Protein AF-A0A3B8XN37-F1 (afdb_monomer_lite)

Foldseek 3Di:
DAWDQDPVGIDHAAEEEAEDQDPVRLVVLLVSVVVHHAYEYEDQAPVCCVSSVVSVHHYFADPDPDRLADPPRHGDDDDPVRVVSVVVRD

Secondary structure (DSSP, 8-state):
---EEETTEEEPPPEEEEE--SHHHHHHHHHHHHTT-EEEEE-S-TTHHHHHHHTTPEE-----S---BPGGGPBPPPPHHHHHHHHHH-

Sequence (90 aa):
MPMMMTAAGTIAPARVFVMGVGVAGLQAIATAKRLGAIVTATDVRATTKEQVESLGGSFIMVESEESGDAAGGYAKEMSEDYKRAQAALV

Structure (mmCIF, N/CA/C/O backbone):
data_AF-A0A3B8XN37-F1
#
_entry.id   AF-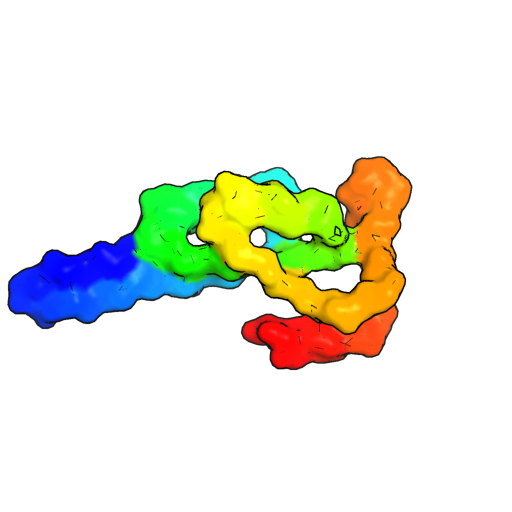A0A3B8XN37-F1
#
loop_
_atom_site.group_PDB
_atom_site.id
_atom_site.type_symbol
_atom_site.label_atom_id
_atom_site.label_alt_id
_atom_site.label_comp_id
_atom_site.label_asym_id
_atom_site.label_entity_id
_atom_site.label_seq_id
_atom_site.pdbx_PDB_ins_code
_atom_site.Cartn_x
_atom_site.Cartn_y
_atom_site.Cartn_z
_atom_site.occupancy
_atom_site.B_iso_or_equiv
_atom_site.auth_seq_id
_atom_site.auth_comp_id
_atom_site.auth_asym_id
_atom_site.auth_atom_id
_atom_site.pdbx_PDB_model_num
ATOM 1 N N . MET A 1 1 ? 8.203 -3.452 -10.860 1.00 79.25 1 MET A N 1
ATOM 2 C CA . MET A 1 1 ? 8.885 -3.241 -12.151 1.00 79.25 1 MET A CA 1
ATOM 3 C C . MET A 1 1 ? 8.735 -1.777 -12.510 1.00 79.25 1 MET A C 1
ATOM 5 O O . MET A 1 1 ? 7.595 -1.313 -12.498 1.00 79.25 1 MET A O 1
ATOM 9 N N . PRO A 1 2 ? 9.844 -1.065 -12.758 1.00 93.06 2 PRO A N 1
ATOM 10 C CA . PRO A 1 2 ? 9.826 0.351 -13.096 1.00 93.06 2 PRO A CA 1
ATOM 11 C C . PRO A 1 2 ? 9.331 0.572 -14.524 1.00 93.06 2 PRO A C 1
ATOM 13 O O . PRO A 1 2 ? 9.272 -0.363 -15.324 1.00 93.06 2 PRO A O 1
ATOM 16 N N . MET A 1 3 ? 9.030 1.828 -14.853 1.00 94.31 3 MET A N 1
ATOM 17 C CA . MET A 1 3 ? 8.930 2.233 -16.251 1.00 94.31 3 MET A CA 1
ATOM 18 C C . MET A 1 3 ? 10.295 2.032 -16.916 1.00 94.31 3 MET A C 1
ATOM 20 O O . MET A 1 3 ? 11.310 2.483 -16.387 1.00 94.31 3 MET A O 1
ATOM 24 N N . MET A 1 4 ? 10.322 1.369 -18.070 1.00 95.25 4 MET A N 1
ATOM 25 C CA . MET A 1 4 ? 11.545 1.183 -18.852 1.00 95.25 4 MET A CA 1
ATOM 26 C C . MET A 1 4 ? 11.337 1.730 -20.256 1.00 95.25 4 MET A C 1
ATOM 28 O O . MET A 1 4 ? 10.448 1.275 -20.971 1.00 95.25 4 MET A O 1
ATOM 32 N N . MET A 1 5 ? 12.168 2.687 -20.660 1.00 95.69 5 MET A N 1
ATOM 33 C CA . MET A 1 5 ? 12.263 3.133 -22.047 1.00 95.69 5 MET A CA 1
ATOM 34 C C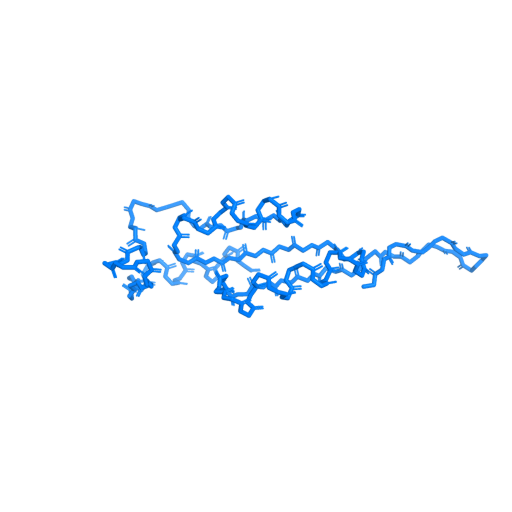 . MET A 1 5 ? 13.459 2.442 -22.690 1.00 95.69 5 MET A C 1
ATOM 36 O O . MET A 1 5 ? 14.596 2.625 -22.261 1.00 95.69 5 MET A O 1
ATOM 40 N N . THR A 1 6 ? 13.193 1.609 -23.691 1.00 95.25 6 THR A N 1
ATOM 41 C CA . THR A 1 6 ? 14.208 0.807 -24.382 1.00 95.25 6 THR A CA 1
ATOM 42 C C . THR A 1 6 ? 14.140 1.049 -25.887 1.00 95.25 6 THR A C 1
ATOM 44 O O . THR A 1 6 ? 13.171 1.619 -26.386 1.00 95.25 6 THR A O 1
ATOM 47 N N . ALA A 1 7 ? 15.131 0.555 -26.635 1.00 95.69 7 ALA A N 1
ATOM 48 C CA . ALA A 1 7 ? 15.105 0.595 -28.099 1.00 95.69 7 ALA A CA 1
ATOM 49 C C . ALA A 1 7 ? 13.891 -0.141 -28.707 1.00 95.69 7 ALA A C 1
ATOM 51 O O . ALA A 1 7 ? 13.464 0.194 -29.807 1.00 95.69 7 ALA A O 1
ATOM 52 N N . ALA A 1 8 ? 13.317 -1.115 -27.990 1.00 93.75 8 ALA A N 1
ATOM 53 C CA . ALA A 1 8 ? 12.132 -1.862 -28.413 1.00 93.75 8 ALA A CA 1
ATOM 54 C C . ALA A 1 8 ? 10.803 -1.168 -28.044 1.00 93.75 8 ALA A C 1
ATOM 56 O O . ALA A 1 8 ? 9.734 -1.689 -28.356 1.00 93.75 8 ALA A O 1
ATOM 57 N N . GLY A 1 9 ? 10.856 -0.012 -27.374 1.00 94.69 9 GLY A N 1
ATOM 58 C CA . GLY A 1 9 ? 9.689 0.741 -26.919 1.00 94.69 9 GLY A CA 1
ATOM 59 C C . GLY A 1 9 ? 9.631 0.927 -25.401 1.00 94.69 9 GLY A C 1
ATOM 60 O O . GLY A 1 9 ? 10.584 0.633 -24.668 1.00 94.69 9 GLY A O 1
ATOM 61 N N . THR A 1 10 ? 8.492 1.446 -24.940 1.00 95.38 10 THR A N 1
ATOM 62 C CA . THR A 1 10 ? 8.244 1.806 -23.538 1.00 95.38 10 THR A CA 1
ATOM 63 C C . THR A 1 10 ? 7.429 0.729 -22.835 1.00 95.38 10 THR A C 1
ATOM 65 O O . THR A 1 10 ? 6.325 0.394 -23.260 1.00 95.38 10 THR A O 1
ATOM 68 N N . ILE A 1 11 ? 7.946 0.234 -21.715 1.00 94.81 11 ILE A N 1
ATOM 69 C CA . ILE A 1 11 ? 7.250 -0.680 -20.813 1.00 94.81 11 ILE A CA 1
ATOM 70 C C . ILE A 1 11 ? 6.696 0.140 -19.648 1.00 94.81 11 ILE A C 1
ATOM 72 O O . ILE A 1 11 ? 7.441 0.839 -18.954 1.00 94.81 11 ILE A O 1
ATOM 76 N N . ALA A 1 12 ? 5.382 0.057 -19.446 1.00 95.56 12 ALA A N 1
ATOM 77 C CA . ALA A 1 12 ? 4.700 0.719 -18.342 1.00 95.56 12 ALA A CA 1
ATOM 78 C C . ALA A 1 12 ? 5.141 0.139 -16.981 1.00 95.56 12 ALA A C 1
ATOM 80 O O . ALA A 1 12 ? 5.441 -1.055 -16.886 1.00 95.56 12 ALA A O 1
ATOM 81 N N . PRO A 1 13 ? 5.164 0.955 -15.912 1.00 96.50 13 PRO A N 1
ATOM 82 C CA . PRO A 1 13 ? 5.474 0.466 -14.576 1.00 96.50 13 PRO A CA 1
ATOM 83 C C . PRO A 1 13 ? 4.408 -0.525 -14.095 1.00 96.50 13 PRO A C 1
ATOM 85 O O . PRO A 1 13 ? 3.223 -0.405 -14.414 1.00 96.50 13 PRO A O 1
ATOM 88 N N . ALA A 1 14 ? 4.819 -1.481 -13.264 1.00 96.88 14 ALA A N 1
ATOM 89 C CA . ALA A 1 14 ? 3.879 -2.381 -12.607 1.00 96.88 14 ALA A CA 1
ATOM 90 C C . ALA A 1 14 ? 2.972 -1.603 -11.644 1.00 96.88 14 ALA A C 1
ATOM 92 O O . ALA A 1 14 ? 3.432 -0.703 -10.937 1.00 96.88 14 ALA A O 1
ATOM 93 N N . ARG A 1 15 ? 1.699 -2.001 -11.579 1.00 96.06 15 ARG A N 1
ATOM 94 C CA . ARG A 1 15 ? 0.739 -1.529 -10.576 1.00 96.06 15 ARG A CA 1
ATOM 95 C C . ARG A 1 15 ? 0.626 -2.588 -9.487 1.00 96.06 15 ARG A C 1
ATOM 97 O O . ARG A 1 15 ? 0.355 -3.744 -9.792 1.00 96.06 15 ARG A O 1
ATOM 104 N N . VAL A 1 16 ? 0.875 -2.203 -8.241 1.00 96.50 16 VAL A N 1
ATOM 105 C CA . VAL A 1 16 ? 0.828 -3.094 -7.076 1.00 96.50 16 VAL A CA 1
ATOM 106 C C . VAL A 1 16 ? -0.243 -2.587 -6.128 1.00 96.50 16 VAL A C 1
ATOM 108 O O . VAL A 1 16 ? -0.227 -1.421 -5.739 1.00 96.50 16 VAL A O 1
ATOM 111 N N . PHE A 1 17 ? -1.152 -3.475 -5.748 1.00 95.56 17 PHE A N 1
ATOM 112 C CA . PHE A 1 17 ? -2.176 -3.194 -4.757 1.00 95.56 17 PHE A CA 1
ATOM 113 C C . PHE A 1 17 ? -1.897 -3.976 -3.471 1.00 95.56 17 PHE A C 1
ATOM 115 O O . PHE A 1 17 ? -1.637 -5.178 -3.526 1.00 95.56 17 PHE A O 1
ATOM 122 N N . VAL A 1 18 ? -1.907 -3.290 -2.327 1.00 94.81 18 VAL A N 1
ATOM 123 C CA . VAL A 1 18 ? -1.610 -3.871 -1.010 1.00 94.81 18 VAL A CA 1
ATOM 124 C C . VAL A 1 18 ? -2.841 -3.768 -0.113 1.00 94.81 18 VAL A C 1
ATOM 126 O O . VAL A 1 18 ? -3.309 -2.672 0.187 1.00 94.81 18 VAL A O 1
ATOM 129 N N . MET A 1 19 ? -3.349 -4.916 0.334 1.00 92.75 19 MET A N 1
ATOM 130 C CA . MET A 1 19 ? -4.458 -5.002 1.287 1.00 92.75 19 MET A CA 1
ATOM 131 C C . MET A 1 19 ? -3.917 -5.216 2.696 1.00 92.75 19 MET A C 1
ATOM 133 O O . MET A 1 19 ? -3.287 -6.236 2.969 1.00 92.75 19 MET A O 1
ATOM 137 N N . GLY A 1 20 ? -4.184 -4.265 3.586 1.00 90.81 20 GLY A N 1
ATOM 138 C CA . GLY A 1 20 ? -3.683 -4.257 4.954 1.00 90.81 20 GLY A CA 1
ATOM 139 C C . GLY A 1 20 ? -2.280 -3.659 5.055 1.00 90.81 20 GLY A C 1
ATOM 140 O O . GLY A 1 20 ? -1.314 -4.134 4.460 1.00 90.81 20 GLY A O 1
ATOM 1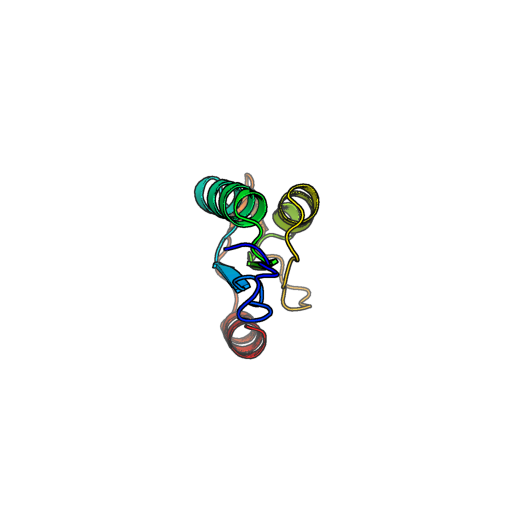41 N N . VAL A 1 21 ? -2.154 -2.625 5.879 1.00 92.44 21 VAL A N 1
ATOM 142 C CA . VAL A 1 21 ? -0.948 -1.820 6.089 1.00 92.44 21 VAL A CA 1
ATOM 143 C C . VAL A 1 21 ? -0.463 -2.012 7.531 1.00 92.44 21 VAL A C 1
ATOM 145 O O . VAL A 1 21 ? -0.357 -1.100 8.349 1.00 92.44 21 VAL A O 1
ATOM 148 N N . GLY A 1 22 ? -0.198 -3.271 7.879 1.00 90.19 22 GLY A N 1
ATOM 149 C CA . GLY A 1 22 ? 0.616 -3.624 9.045 1.00 90.19 22 GLY A CA 1
ATOM 150 C C . GLY A 1 22 ? 2.114 -3.551 8.724 1.00 90.19 22 GLY A C 1
ATOM 151 O O . GLY A 1 22 ? 2.514 -3.044 7.678 1.00 90.19 22 GLY A O 1
ATOM 152 N N . VAL A 1 23 ? 2.960 -4.147 9.570 1.00 93.25 23 VAL A N 1
ATOM 153 C CA . VAL A 1 23 ? 4.422 -4.205 9.342 1.00 93.25 23 VAL A CA 1
ATOM 154 C C . VAL A 1 23 ? 4.764 -4.832 7.983 1.00 93.25 23 VAL A C 1
ATOM 156 O O . VAL A 1 23 ? 5.568 -4.288 7.227 1.00 93.25 23 VAL A O 1
ATOM 159 N N . ALA A 1 24 ? 4.113 -5.947 7.638 1.00 94.31 24 ALA A N 1
ATOM 160 C CA . ALA A 1 24 ? 4.315 -6.611 6.351 1.00 94.31 24 ALA A CA 1
ATOM 161 C C . ALA A 1 24 ? 3.841 -5.747 5.168 1.00 94.31 24 ALA A C 1
ATOM 163 O O . ALA A 1 24 ? 4.535 -5.661 4.156 1.00 94.31 24 ALA A O 1
ATOM 164 N N . GLY A 1 25 ? 2.695 -5.073 5.314 1.00 94.62 25 GLY A N 1
ATOM 165 C CA . GLY A 1 25 ? 2.134 -4.196 4.285 1.00 94.62 25 GLY A CA 1
ATOM 166 C C . GLY A 1 25 ? 3.030 -2.993 4.000 1.00 94.62 25 GLY A C 1
ATOM 167 O O . GLY A 1 25 ? 3.365 -2.739 2.846 1.00 94.62 25 GLY A O 1
ATOM 168 N N . LEU A 1 26 ? 3.509 -2.307 5.041 1.00 95.19 26 LEU A N 1
ATOM 169 C CA . LEU A 1 26 ? 4.457 -1.195 4.897 1.00 95.19 26 LEU A CA 1
ATOM 170 C C . LEU A 1 26 ? 5.752 -1.637 4.213 1.00 95.19 26 LEU A C 1
ATOM 172 O O . LEU A 1 26 ? 6.247 -0.950 3.318 1.00 95.19 26 LEU A O 1
ATOM 176 N N . GLN A 1 27 ? 6.273 -2.813 4.574 1.00 96.94 27 GLN A N 1
ATOM 177 C CA . GLN A 1 27 ? 7.478 -3.342 3.944 1.00 96.94 27 GLN A CA 1
ATOM 178 C C . GLN A 1 27 ? 7.247 -3.703 2.472 1.00 96.94 27 GLN A C 1
ATOM 180 O O . GLN A 1 27 ? 8.110 -3.439 1.627 1.00 96.94 27 GLN A O 1
ATOM 185 N N . ALA A 1 28 ? 6.079 -4.258 2.141 1.00 96.44 28 ALA A N 1
ATOM 186 C CA . ALA A 1 28 ? 5.679 -4.522 0.764 1.00 96.44 28 ALA A CA 1
ATOM 187 C C . ALA A 1 28 ? 5.581 -3.224 -0.051 1.00 96.44 28 ALA A C 1
ATOM 189 O O . ALA A 1 28 ? 6.137 -3.158 -1.148 1.00 96.44 28 ALA A O 1
ATOM 190 N N . ILE A 1 29 ? 4.960 -2.175 0.500 1.00 96.44 29 ILE A N 1
ATOM 191 C CA . ILE A 1 29 ? 4.849 -0.858 -0.143 1.00 96.44 29 ILE A CA 1
ATOM 192 C C . ILE A 1 29 ? 6.237 -0.276 -0.402 1.00 96.44 29 ILE A C 1
ATOM 194 O O . ILE A 1 29 ? 6.564 0.047 -1.545 1.00 96.44 29 ILE A O 1
ATOM 198 N N . ALA A 1 30 ? 7.081 -0.204 0.630 1.00 96.31 30 ALA A N 1
ATOM 199 C CA . ALA A 1 30 ? 8.433 0.332 0.519 1.00 96.31 30 ALA A CA 1
ATOM 200 C C . ALA A 1 30 ? 9.262 -0.423 -0.534 1.00 96.31 30 ALA A C 1
ATOM 202 O O . ALA A 1 30 ? 9.960 0.185 -1.348 1.00 96.31 30 ALA A O 1
ATOM 203 N N . THR A 1 31 ? 9.154 -1.752 -0.557 1.00 96.88 31 THR A N 1
ATOM 204 C CA . THR A 1 31 ? 9.886 -2.601 -1.504 1.00 96.88 31 THR A CA 1
ATOM 205 C C . THR A 1 31 ? 9.372 -2.410 -2.930 1.00 96.88 31 THR A C 1
ATOM 207 O O . THR A 1 31 ? 10.162 -2.173 -3.842 1.00 96.88 31 THR A O 1
ATOM 210 N N . ALA A 1 32 ? 8.054 -2.436 -3.140 1.00 96.44 32 ALA A N 1
ATOM 211 C CA . ALA A 1 32 ? 7.449 -2.248 -4.455 1.00 96.44 32 ALA A CA 1
ATOM 212 C C . ALA A 1 32 ? 7.739 -0.849 -5.030 1.00 96.44 32 ALA A C 1
ATOM 214 O O . ALA A 1 32 ? 8.073 -0.731 -6.212 1.00 96.44 32 ALA A O 1
ATOM 215 N N . LYS A 1 33 ? 7.707 0.196 -4.192 1.00 95.69 33 LYS A N 1
ATOM 216 C CA . LYS A 1 33 ? 8.098 1.562 -4.573 1.00 95.69 33 LYS A CA 1
ATOM 217 C C . LYS A 1 33 ? 9.568 1.655 -4.972 1.00 95.69 33 LYS A C 1
ATOM 219 O O . LYS A 1 33 ? 9.863 2.254 -6.003 1.00 95.69 33 LYS A O 1
ATOM 224 N N . ARG A 1 34 ? 10.485 1.024 -4.225 1.00 96.06 34 ARG A N 1
ATOM 225 C CA . ARG A 1 34 ? 11.917 0.948 -4.592 1.00 96.06 34 ARG A CA 1
ATOM 226 C C . ARG A 1 34 ? 12.144 0.220 -5.917 1.00 96.06 34 ARG A C 1
ATOM 228 O O . ARG A 1 34 ? 13.035 0.592 -6.670 1.00 96.06 34 ARG A O 1
ATOM 235 N N . LEU A 1 35 ? 11.304 -0.764 -6.239 1.00 96.19 35 LEU A N 1
ATOM 236 C CA . LEU A 1 35 ? 11.282 -1.450 -7.537 1.00 96.19 35 LEU A CA 1
ATOM 237 C C . LEU A 1 35 ? 10.570 -0.646 -8.647 1.00 96.19 35 LEU A C 1
ATOM 239 O O . LEU A 1 35 ? 10.272 -1.204 -9.709 1.00 96.19 35 LEU A O 1
ATOM 243 N N . GLY A 1 36 ? 10.244 0.627 -8.401 1.00 94.81 36 GLY A N 1
ATOM 244 C CA . GLY A 1 36 ? 9.641 1.559 -9.355 1.00 94.81 36 GLY A CA 1
ATOM 245 C C . GLY A 1 36 ? 8.183 1.276 -9.713 1.00 94.81 36 GLY A C 1
ATOM 246 O O . GLY A 1 36 ? 7.705 1.766 -10.735 1.00 94.81 36 GLY A O 1
ATOM 247 N N . ALA A 1 37 ? 7.475 0.473 -8.915 1.00 97.19 37 ALA A N 1
ATOM 248 C CA . ALA A 1 37 ? 6.052 0.243 -9.123 1.00 97.19 37 ALA A CA 1
ATOM 249 C C . ALA A 1 37 ? 5.214 1.461 -8.701 1.00 97.19 37 ALA A C 1
ATOM 251 O O . ALA A 1 37 ? 5.578 2.226 -7.802 1.00 97.19 37 ALA A O 1
ATOM 252 N N . ILE A 1 38 ? 4.042 1.590 -9.315 1.00 96.56 38 ILE A N 1
ATOM 253 C CA . ILE A 1 38 ? 2.959 2.422 -8.795 1.00 96.56 38 ILE A CA 1
ATOM 254 C C . ILE A 1 38 ? 2.248 1.584 -7.736 1.00 96.56 38 ILE A C 1
ATOM 256 O O . ILE A 1 38 ? 1.726 0.515 -8.050 1.00 96.56 38 ILE A O 1
ATOM 260 N N . VAL A 1 39 ? 2.262 2.044 -6.486 1.00 97.00 39 VAL A N 1
ATOM 261 C CA . VAL A 1 39 ? 1.708 1.293 -5.356 1.00 97.00 39 VAL A CA 1
ATOM 262 C C . VAL A 1 39 ? 0.485 2.004 -4.808 1.00 97.00 39 VAL A C 1
ATOM 264 O O . VAL A 1 39 ? 0.545 3.182 -4.461 1.00 97.00 39 VAL A O 1
ATOM 267 N N . THR A 1 40 ? -0.603 1.259 -4.708 1.00 96.06 40 THR A N 1
ATOM 268 C CA . THR A 1 40 ? -1.858 1.649 -4.064 1.00 96.06 40 THR A CA 1
ATOM 269 C C . THR A 1 40 ? -2.104 0.720 -2.882 1.00 96.06 40 THR A C 1
ATOM 271 O O . THR A 1 40 ? -1.808 -0.470 -2.983 1.00 96.06 40 THR A O 1
ATOM 274 N N . ALA A 1 41 ? -2.625 1.223 -1.770 1.00 95.25 41 ALA A N 1
ATOM 275 C CA . ALA A 1 41 ? -2.875 0.403 -0.590 1.00 95.25 41 ALA A CA 1
ATOM 276 C C . ALA A 1 41 ? -4.185 0.773 0.100 1.00 95.25 41 ALA A C 1
ATOM 278 O O . ALA A 1 41 ? -4.617 1.919 0.030 1.00 95.25 41 ALA A O 1
ATOM 279 N N . THR A 1 42 ? -4.787 -0.195 0.783 1.00 92.88 42 THR A N 1
ATOM 280 C CA . THR A 1 42 ? -5.992 -0.008 1.597 1.00 92.88 42 THR A CA 1
ATOM 281 C C . THR A 1 42 ? -5.799 -0.630 2.978 1.00 92.88 42 THR A C 1
ATOM 283 O O . THR A 1 42 ? -5.159 -1.674 3.112 1.00 92.88 42 THR A O 1
ATOM 286 N N . ASP A 1 43 ? -6.354 -0.002 4.006 1.00 90.69 43 ASP A N 1
ATOM 287 C CA . ASP A 1 43 ? -6.463 -0.526 5.369 1.00 90.69 43 ASP A CA 1
ATOM 288 C C . ASP A 1 43 ? -7.735 0.066 5.989 1.00 90.69 43 ASP A C 1
ATOM 290 O O . ASP A 1 43 ? -8.191 1.134 5.580 1.00 90.69 43 ASP A O 1
ATOM 294 N N . VAL A 1 44 ? -8.303 -0.621 6.976 1.00 86.94 44 VAL A N 1
ATOM 295 C CA . VAL A 1 44 ? -9.503 -0.158 7.688 1.00 86.94 44 VAL A CA 1
ATOM 296 C C . VAL A 1 44 ? -9.186 0.943 8.709 1.00 86.94 44 VAL A C 1
ATOM 298 O O . VAL A 1 44 ? -10.076 1.676 9.127 1.00 86.94 44 VAL A O 1
ATOM 301 N N . ARG A 1 45 ? -7.917 1.074 9.118 1.00 85.31 45 ARG A N 1
ATOM 302 C CA . ARG A 1 45 ? -7.445 2.058 10.101 1.00 85.31 45 ARG A CA 1
ATOM 303 C C . ARG A 1 45 ? -7.041 3.360 9.423 1.00 85.31 45 ARG A C 1
ATOM 305 O O . ARG A 1 45 ? -6.152 3.362 8.565 1.00 85.31 45 ARG A O 1
ATOM 312 N N . ALA A 1 46 ? -7.594 4.481 9.880 1.00 83.44 46 ALA A N 1
ATOM 313 C CA . ALA A 1 46 ? -7.280 5.798 9.319 1.00 83.44 46 ALA A CA 1
ATOM 314 C C . ALA A 1 46 ? -5.823 6.218 9.592 1.00 83.44 46 ALA A C 1
ATOM 316 O O . ALA A 1 46 ? -5.197 6.894 8.776 1.00 83.44 46 ALA A O 1
ATOM 317 N N . THR A 1 47 ? -5.251 5.753 10.707 1.00 82.94 47 THR A N 1
ATOM 318 C CA . THR A 1 47 ? -3.861 6.023 11.127 1.00 82.94 47 THR A CA 1
ATOM 319 C C . THR A 1 47 ? -2.802 5.526 10.139 1.00 82.94 47 THR A C 1
ATOM 321 O O . THR A 1 47 ? -1.682 6.035 10.110 1.00 82.94 47 THR A O 1
ATOM 324 N N . THR A 1 48 ? -3.139 4.549 9.297 1.00 87.94 48 THR A N 1
ATOM 325 C CA . THR A 1 48 ? -2.199 3.991 8.314 1.00 87.94 48 THR A CA 1
ATOM 326 C C . THR A 1 48 ? -2.059 4.847 7.059 1.00 87.94 48 THR A C 1
ATOM 328 O O . THR A 1 48 ? -1.065 4.705 6.347 1.00 87.94 48 THR A O 1
ATOM 331 N N . LYS A 1 49 ? -2.999 5.767 6.802 1.00 90.50 49 LYS A N 1
ATOM 332 C CA . LYS A 1 49 ? -2.994 6.638 5.620 1.00 90.50 49 LYS A CA 1
ATOM 333 C C . LYS A 1 49 ? -1.684 7.409 5.488 1.00 90.50 49 LYS A C 1
ATOM 335 O O . LYS A 1 49 ? -1.004 7.305 4.470 1.00 90.50 49 LYS A O 1
ATOM 340 N N . GLU A 1 50 ? -1.301 8.119 6.547 1.00 91.44 50 GLU A N 1
ATOM 341 C CA . GLU A 1 50 ? -0.078 8.926 6.570 1.00 91.44 50 GLU A CA 1
ATOM 342 C C . GLU A 1 50 ? 1.173 8.053 6.386 1.00 91.44 50 GLU A C 1
ATOM 344 O O . GLU A 1 50 ? 2.113 8.432 5.688 1.00 91.44 50 GLU A O 1
ATOM 349 N N . GLN A 1 51 ? 1.165 6.830 6.926 1.00 92.00 51 GLN A N 1
ATOM 350 C CA . GLN A 1 51 ? 2.269 5.886 6.759 1.00 92.00 51 GLN A CA 1
ATOM 351 C C . GLN A 1 51 ? 2.418 5.440 5.296 1.00 92.00 51 GLN A C 1
ATOM 353 O O . GLN A 1 51 ? 3.533 5.431 4.774 1.00 92.00 51 GLN A O 1
ATOM 358 N N . VAL A 1 52 ? 1.316 5.121 4.606 1.00 93.94 52 VAL A N 1
ATOM 359 C CA . VAL A 1 52 ? 1.331 4.768 3.173 1.00 93.94 52 VAL A CA 1
ATOM 360 C C . VAL A 1 52 ? 1.832 5.930 2.320 1.00 93.94 52 VAL A C 1
ATOM 362 O O . VAL A 1 52 ? 2.699 5.736 1.463 1.00 93.94 52 VAL A O 1
ATOM 365 N N . GLU A 1 53 ? 1.305 7.128 2.566 1.00 93.94 53 GLU A N 1
ATOM 366 C CA . GLU A 1 53 ? 1.663 8.335 1.820 1.00 93.94 53 GLU A CA 1
ATOM 367 C C . GLU A 1 53 ? 3.135 8.712 2.044 1.00 93.94 53 GLU A C 1
ATOM 369 O O . GLU A 1 53 ? 3.833 9.041 1.082 1.00 93.94 53 GLU A O 1
ATOM 374 N N . SER A 1 54 ? 3.661 8.544 3.266 1.00 94.44 54 SER A N 1
ATOM 375 C CA . SER A 1 54 ? 5.081 8.782 3.581 1.00 94.44 54 SER A CA 1
ATOM 376 C C . SER A 1 54 ? 6.039 7.870 2.803 1.00 94.44 54 SER A C 1
ATOM 378 O O . SER A 1 54 ? 7.158 8.265 2.473 1.00 94.44 54 SER A O 1
ATOM 380 N N . LEU A 1 55 ? 5.591 6.660 2.449 1.00 94.38 55 LEU A N 1
ATOM 381 C CA . LEU A 1 55 ? 6.336 5.713 1.616 1.00 94.38 55 LEU A CA 1
ATOM 382 C C . LEU A 1 55 ? 6.121 5.953 0.109 1.00 94.38 55 LEU A C 1
ATOM 384 O O . LEU A 1 55 ? 6.691 5.244 -0.723 1.00 94.38 55 LEU A O 1
ATOM 388 N N . GLY A 1 56 ? 5.314 6.951 -0.260 1.00 92.69 56 GLY A N 1
ATOM 389 C CA . GLY A 1 56 ? 5.001 7.317 -1.640 1.00 92.69 56 GLY A CA 1
ATOM 390 C C . GLY A 1 56 ? 3.968 6.409 -2.311 1.00 92.69 56 GLY A C 1
ATOM 391 O O . GLY A 1 56 ? 3.921 6.362 -3.547 1.00 92.69 56 GLY A O 1
ATOM 392 N N . GLY A 1 57 ? 3.194 5.647 -1.534 1.00 94.25 57 GLY A N 1
ATOM 393 C CA . GLY A 1 57 ? 2.015 4.929 -2.015 1.00 94.25 57 GLY A CA 1
ATOM 394 C C . GLY A 1 57 ? 0.771 5.820 -2.011 1.00 94.25 57 GLY A C 1
ATOM 395 O O . GLY A 1 57 ? 0.734 6.844 -1.337 1.00 94.25 57 GLY A O 1
ATOM 396 N N . SER A 1 58 ? -0.260 5.424 -2.753 1.00 94.19 58 SER A N 1
ATOM 397 C CA . SER A 1 58 ? -1.573 6.079 -2.709 1.00 94.19 58 SER A CA 1
ATOM 398 C C . SER A 1 58 ? -2.527 5.282 -1.825 1.00 94.19 58 SER A C 1
ATOM 400 O O . SER A 1 58 ? -2.702 4.080 -2.038 1.00 94.19 58 SER A O 1
ATOM 402 N N . PHE A 1 59 ? -3.139 5.935 -0.840 1.00 92.38 59 PHE A N 1
ATOM 403 C CA . PHE A 1 59 ? -4.088 5.296 0.066 1.00 92.38 59 PHE A CA 1
ATOM 404 C C . PHE A 1 59 ? -5.508 5.340 -0.507 1.00 92.38 59 PHE A C 1
ATOM 406 O O . PHE A 1 59 ? -5.992 6.399 -0.900 1.00 92.38 59 PHE A O 1
ATOM 413 N N . ILE A 1 60 ? -6.162 4.183 -0.559 1.0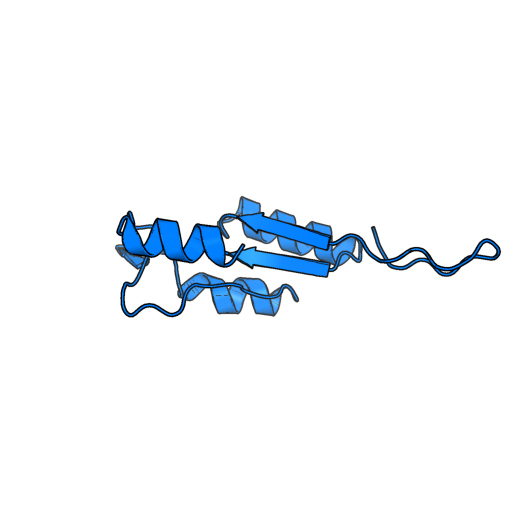0 89.75 60 ILE A N 1
ATOM 414 C CA . ILE A 1 60 ? -7.532 4.005 -1.041 1.00 89.75 60 ILE A CA 1
ATOM 415 C C . ILE A 1 60 ? -8.379 3.545 0.142 1.00 89.75 60 ILE A C 1
ATOM 417 O O . ILE A 1 60 ? -8.115 2.494 0.733 1.00 89.75 60 ILE A O 1
ATOM 421 N N . MET A 1 61 ? -9.400 4.325 0.480 1.00 83.69 61 MET A N 1
ATOM 422 C CA . MET A 1 61 ? -10.303 4.051 1.594 1.00 83.69 61 MET A CA 1
ATOM 423 C C . MET A 1 61 ? -11.732 4.398 1.200 1.00 83.69 61 MET A C 1
ATOM 425 O O . MET A 1 61 ? -11.958 5.351 0.457 1.00 83.69 61 MET A O 1
ATOM 429 N N . VAL A 1 62 ? -12.686 3.628 1.718 1.00 80.50 62 VAL A N 1
ATOM 430 C CA . VAL A 1 62 ? -14.105 3.974 1.645 1.00 80.50 62 VAL A CA 1
ATOM 431 C C . VAL A 1 62 ? -14.349 5.172 2.556 1.00 80.50 62 VAL A C 1
ATOM 433 O O . VAL A 1 62 ? -14.027 5.113 3.742 1.00 80.50 62 VAL A O 1
ATOM 436 N N . GLU A 1 63 ? -14.929 6.242 2.018 1.00 70.88 63 GLU A N 1
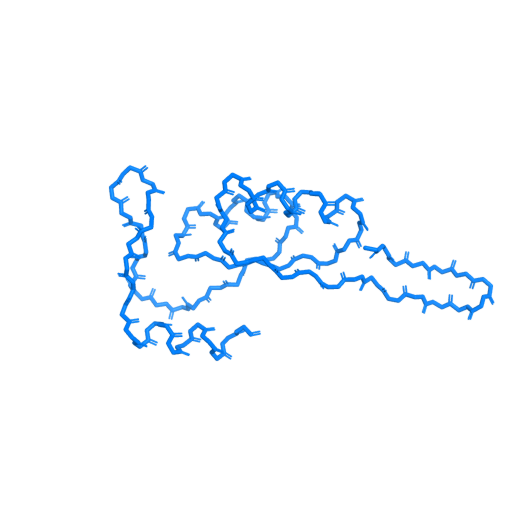ATOM 437 C CA . GLU A 1 63 ? -15.423 7.351 2.835 1.00 70.88 63 GLU A CA 1
ATOM 438 C C . GLU A 1 63 ? -16.629 6.862 3.651 1.00 70.88 63 GLU A C 1
ATOM 440 O O . GLU A 1 63 ? -17.716 6.646 3.118 1.00 70.88 63 GLU A O 1
ATOM 445 N N . SER A 1 64 ? -16.412 6.620 4.944 1.00 68.62 64 SER A N 1
ATOM 446 C CA . SER A 1 64 ? -17.428 6.185 5.905 1.00 68.62 64 SER A CA 1
ATOM 447 C C . SER A 1 64 ? -17.143 6.813 7.270 1.00 68.62 64 SER A C 1
ATOM 449 O O . SER A 1 64 ? -15.984 7.005 7.633 1.00 68.62 64 SER A O 1
ATOM 451 N N . GLU A 1 65 ? -18.191 7.110 8.043 1.00 65.31 65 GLU A N 1
ATOM 452 C CA . GLU A 1 65 ? -18.069 7.533 9.449 1.00 65.31 65 GLU A CA 1
ATOM 453 C C . GLU A 1 65 ? -17.657 6.371 10.378 1.00 65.31 65 GLU A C 1
ATOM 455 O O . GLU A 1 65 ? -17.307 6.587 11.539 1.00 65.31 65 GLU A O 1
ATOM 460 N N . GLU A 1 66 ? -17.679 5.128 9.881 1.00 69.94 66 GLU A N 1
ATOM 461 C CA . GLU A 1 66 ? -17.244 3.946 10.625 1.00 69.94 66 GLU A CA 1
ATOM 462 C C . GLU A 1 66 ? -15.708 3.887 10.712 1.00 69.94 66 GLU A C 1
ATOM 464 O O . GLU A 1 66 ? -15.018 3.632 9.726 1.00 69.94 66 GLU A O 1
ATOM 469 N N . SER A 1 67 ? -15.161 4.105 11.914 1.00 73.50 67 SER A N 1
ATOM 470 C CA . SER A 1 67 ? -13.726 3.938 12.176 1.00 73.50 67 SER A CA 1
ATOM 471 C C . SER A 1 67 ? -13.369 2.465 12.391 1.00 73.50 67 SER A C 1
ATOM 473 O O . SER A 1 67 ? -13.929 1.792 13.263 1.00 73.50 67 SER A O 1
ATOM 475 N N . GLY A 1 68 ? -12.379 1.990 11.631 1.00 76.44 68 GLY A N 1
ATOM 476 C CA . GLY A 1 68 ? -11.737 0.686 11.809 1.00 76.44 68 GLY A CA 1
ATOM 477 C C . GLY A 1 68 ? -10.688 0.630 12.914 1.00 76.44 68 GLY A C 1
ATOM 478 O O . GLY A 1 68 ? -10.092 -0.429 13.114 1.00 76.44 68 GLY A O 1
ATOM 479 N N . ASP A 1 69 ? -10.447 1.728 13.632 1.00 79.06 69 ASP A N 1
ATOM 480 C CA . ASP A 1 69 ? -9.450 1.795 14.695 1.00 79.06 69 ASP A CA 1
ATOM 481 C C . ASP A 1 69 ? -10.005 1.190 16.001 1.00 79.06 69 ASP A C 1
ATOM 483 O O . ASP A 1 69 ? -10.994 1.648 16.575 1.00 79.06 69 ASP A O 1
ATOM 487 N N . ALA A 1 70 ? -9.351 0.139 16.495 1.00 77.38 70 ALA A N 1
ATOM 488 C CA . ALA A 1 70 ? -9.576 -0.438 17.816 1.00 77.38 70 ALA A CA 1
ATOM 489 C C . ALA A 1 70 ? -8.529 0.0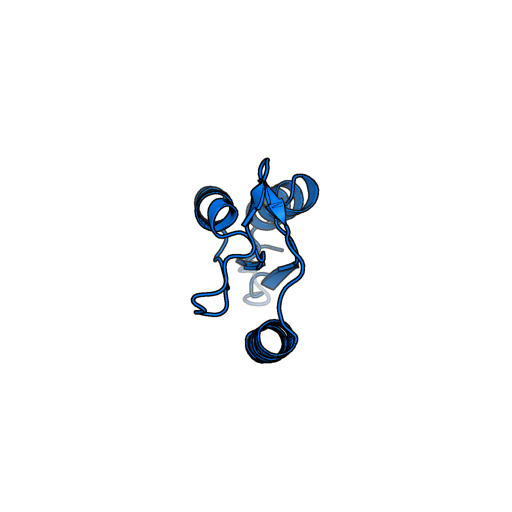68 18.825 1.00 77.38 70 ALA A C 1
ATOM 491 O O . ALA A 1 70 ? -7.499 0.653 18.470 1.00 77.38 70 ALA A O 1
ATOM 492 N N . ALA A 1 71 ? -8.763 -0.198 20.114 1.00 74.31 71 ALA A N 1
ATOM 493 C CA . ALA A 1 71 ? -7.809 0.137 21.169 1.00 74.31 71 ALA A CA 1
ATOM 494 C C . ALA A 1 71 ? -6.417 -0.465 20.882 1.00 74.31 71 ALA A C 1
ATOM 496 O O . ALA A 1 71 ? -6.290 -1.626 20.493 1.00 74.31 71 ALA A O 1
ATOM 497 N N . GLY A 1 72 ? -5.363 0.334 21.076 1.00 73.19 72 GLY A N 1
ATOM 498 C CA . GLY A 1 72 ? -3.976 -0.099 20.872 1.00 73.19 72 GLY A CA 1
ATOM 499 C C . GLY A 1 72 ? -3.498 -0.142 19.413 1.00 73.19 72 GLY A C 1
ATOM 500 O O . GLY A 1 72 ? -2.438 -0.705 19.160 1.00 73.19 72 GLY A O 1
ATOM 501 N N . GLY A 1 73 ? -4.238 0.439 18.457 1.00 71.38 73 GLY A N 1
ATOM 502 C CA . GLY A 1 73 ? -3.820 0.526 17.046 1.00 71.38 73 GLY A CA 1
ATOM 503 C C . GLY A 1 73 ? -4.144 -0.714 16.202 1.00 71.38 73 GLY A C 1
ATOM 504 O O . GLY A 1 73 ? -3.653 -0.851 15.074 1.00 71.38 73 GLY A O 1
ATOM 505 N N . TYR A 1 74 ? -4.963 -1.620 16.742 1.00 76.31 74 TYR A N 1
ATOM 506 C CA . TYR A 1 74 ? -5.481 -2.786 16.030 1.00 76.31 74 TYR A CA 1
ATOM 507 C C . TYR A 1 74 ? -6.683 -2.432 15.156 1.00 76.31 74 TYR A C 1
ATOM 509 O O . TYR A 1 74 ? -7.319 -1.398 15.335 1.00 76.31 74 TYR A O 1
ATOM 517 N N . ALA A 1 75 ? -6.984 -3.304 14.198 1.00 81.50 75 ALA A N 1
ATOM 518 C CA . ALA A 1 75 ? -8.176 -3.198 13.371 1.00 81.50 75 ALA A CA 1
ATOM 519 C C . ALA A 1 75 ? -9.400 -3.771 14.104 1.00 81.50 75 ALA A C 1
ATOM 521 O O . ALA A 1 75 ? -9.297 -4.788 14.794 1.00 81.50 75 ALA A O 1
ATOM 522 N N . LYS A 1 76 ? -10.559 -3.140 13.921 1.00 84.31 76 LYS A N 1
ATOM 523 C CA . LYS A 1 76 ? -11.875 -3.663 14.307 1.00 84.31 76 LYS A CA 1
ATOM 524 C C . LYS A 1 76 ? -12.543 -4.334 13.101 1.00 84.31 76 LYS A C 1
ATOM 526 O O . LYS A 1 76 ? -12.304 -3.942 11.961 1.00 84.31 76 LYS A O 1
ATOM 531 N N . GLU A 1 77 ? -13.402 -5.322 13.344 1.00 83.56 77 GLU A N 1
ATOM 532 C CA . GLU A 1 77 ? -14.295 -5.831 12.301 1.00 83.56 77 GLU A CA 1
ATOM 533 C C . GLU A 1 77 ? -15.281 -4.743 11.844 1.00 83.56 77 GLU A C 1
ATOM 535 O O . GLU A 1 77 ? -15.904 -4.072 12.671 1.00 83.56 77 GLU A O 1
ATOM 540 N N . MET A 1 78 ? -15.388 -4.579 10.524 1.00 84.31 78 MET A N 1
ATOM 541 C CA . MET A 1 78 ? -16.253 -3.595 9.870 1.00 84.31 78 MET A CA 1
ATOM 542 C C . MET A 1 78 ? -17.609 -4.180 9.496 1.00 84.31 78 MET A C 1
ATOM 544 O O . MET A 1 78 ? -17.739 -5.391 9.299 1.00 84.31 78 MET A O 1
ATOM 548 N N . SER A 1 79 ? -18.612 -3.311 9.374 1.00 86.19 79 SER A N 1
ATOM 549 C CA . SER A 1 79 ? -19.947 -3.683 8.910 1.00 86.19 79 SER A CA 1
ATOM 550 C C . SER A 1 79 ? -19.938 -4.327 7.514 1.00 86.19 79 SER A C 1
ATOM 552 O O . SER A 1 79 ? -19.059 -4.090 6.682 1.00 86.19 79 SER A O 1
ATOM 554 N N . GLU A 1 80 ? -20.956 -5.139 7.222 1.00 86.44 80 GLU A N 1
ATOM 555 C CA . GLU A 1 80 ? -21.137 -5.747 5.893 1.00 86.44 80 GLU A CA 1
ATOM 556 C C . GLU A 1 80 ? -21.341 -4.696 4.790 1.00 86.44 80 GLU A C 1
ATOM 558 O O . GLU A 1 80 ? -20.970 -4.914 3.636 1.00 86.44 80 GLU A O 1
ATOM 563 N N . ASP A 1 81 ? -21.897 -3.532 5.134 1.00 83.75 81 ASP A N 1
ATOM 564 C CA . ASP A 1 81 ? -22.049 -2.408 4.209 1.00 83.75 81 ASP A CA 1
ATOM 565 C C . ASP A 1 81 ? -20.694 -1.796 3.856 1.00 83.75 81 ASP A C 1
ATOM 567 O O . ASP A 1 81 ? -20.409 -1.579 2.676 1.00 83.75 81 ASP A O 1
ATOM 571 N N . TYR A 1 82 ? -19.813 -1.627 4.846 1.00 83.81 82 TYR A N 1
ATOM 572 C CA . TYR A 1 82 ? -18.436 -1.203 4.612 1.00 83.81 82 TYR A CA 1
ATOM 573 C C . TYR A 1 82 ? -17.669 -2.216 3.754 1.00 83.81 82 TYR A C 1
ATOM 575 O O . TYR A 1 82 ? -17.030 -1.833 2.776 1.00 83.81 82 TYR A O 1
ATOM 583 N N . LYS A 1 83 ? -17.770 -3.519 4.061 1.00 83.56 83 LYS A N 1
ATOM 584 C CA . LYS A 1 83 ? -17.114 -4.585 3.277 1.00 83.56 83 LYS A CA 1
ATOM 585 C C . LYS A 1 83 ? -17.570 -4.568 1.811 1.00 83.56 83 LYS A C 1
ATOM 587 O O . LYS A 1 83 ? -16.744 -4.714 0.910 1.00 83.56 83 LYS A O 1
ATOM 592 N N . ARG A 1 84 ? -18.867 -4.345 1.558 1.00 85.38 84 ARG A N 1
ATOM 593 C CA . ARG A 1 84 ? -19.423 -4.212 0.198 1.00 85.38 84 ARG A CA 1
ATOM 594 C C . ARG A 1 84 ? -18.922 -2.962 -0.518 1.00 85.38 84 ARG A C 1
ATOM 596 O O . ARG A 1 84 ? -18.519 -3.056 -1.675 1.00 85.38 84 ARG A O 1
ATOM 603 N N . ALA A 1 85 ? -18.915 -1.819 0.162 1.00 82.75 85 ALA A N 1
ATOM 604 C CA . ALA A 1 85 ? -18.385 -0.579 -0.394 1.00 82.75 85 ALA A CA 1
ATOM 605 C C . ALA A 1 85 ? -16.883 -0.696 -0.710 1.00 82.75 85 ALA A C 1
ATOM 607 O O . ALA A 1 85 ? -16.439 -0.253 -1.767 1.00 82.75 85 ALA A O 1
ATOM 608 N N . GLN A 1 86 ? -16.112 -1.364 0.153 1.00 82.56 86 GLN A N 1
ATOM 609 C CA . GLN A 1 86 ? -14.690 -1.617 -0.063 1.00 82.56 86 GLN A CA 1
ATOM 610 C C . GLN A 1 86 ? -14.467 -2.521 -1.277 1.00 82.56 86 GLN A C 1
ATOM 612 O O . GLN A 1 86 ? -13.636 -2.204 -2.118 1.00 82.56 86 GLN A O 1
ATOM 617 N N . ALA A 1 87 ? -15.241 -3.598 -1.423 1.00 82.75 87 ALA A N 1
ATOM 618 C CA . ALA A 1 87 ? -15.146 -4.485 -2.583 1.00 82.75 87 ALA A CA 1
ATOM 619 C C . ALA A 1 87 ? -15.501 -3.802 -3.919 1.00 82.75 87 ALA A C 1
ATOM 621 O O . ALA A 1 87 ? -15.047 -4.257 -4.961 1.00 82.75 87 ALA A O 1
ATOM 622 N N . ALA A 1 88 ? -16.307 -2.735 -3.905 1.00 83.88 88 ALA A N 1
ATOM 623 C CA . ALA A 1 88 ? -16.631 -1.959 -5.104 1.00 83.88 88 ALA A CA 1
ATOM 624 C C . ALA A 1 88 ? -15.575 -0.891 -5.448 1.00 83.88 88 ALA A C 1
ATOM 626 O O . ALA A 1 88 ? -15.516 -0.430 -6.587 1.00 83.88 88 ALA A O 1
ATOM 627 N N . LEU A 1 89 ? -14.783 -0.466 -4.461 1.00 81.88 89 LEU A N 1
ATOM 628 C CA . LEU A 1 89 ? -13.773 0.585 -4.600 1.00 81.88 89 LEU A CA 1
ATOM 629 C C . LEU A 1 89 ? -12.426 0.055 -5.118 1.00 81.88 89 LEU A C 1
ATOM 631 O O . LEU A 1 89 ? -11.666 0.807 -5.732 1.00 81.88 89 LEU A O 1
ATOM 635 N N . VAL A 1 90 ? -12.124 -1.210 -4.819 1.00 73.81 90 VAL A N 1
ATOM 636 C CA . VAL A 1 90 ? -10.866 -1.898 -5.146 1.00 73.81 90 VAL A CA 1
ATOM 637 C C . VAL A 1 90 ? -10.969 -2.640 -6.473 1.00 73.81 90 VAL A C 1
ATOM 639 O O . VAL A 1 90 ? -10.006 -2.535 -7.269 1.00 73.81 90 VAL A O 1
#

pLDDT: mean 88.69, std 8.19, range [65.31, 97.19]

Radius of gyration: 15.28 Å; chains: 1; bounding box: 37×16×50 Å